Protein AF-A0A831NUN7-F1 (afdb_monomer)

Radius of gyration: 42.41 Å; Cα contacts (8 Å, |Δi|>4): 47; chains: 1; bounding box: 108×27×106 Å

Sequence (163 aa):
MTFEEVKTALRQMNVHPWQIFTMEDIKNDKVFGKLFDEQNVLSEKYKDLETKYKSLESENTEAVKNLNKTKAKDMLDGALKEGFTDKQKTFILKRFRPEDFDEINTQSINKYIENTKKEYAETAKLFGITDDADNPDKDKQKDKINQDKTPEEEALELMGVKE

Secondary structure (DSSP, 8-state):
--HHHHHHHHHHH--STT----HHHHHTSTTHHHHHHHHHHHHHHHHHHHHHHHHHHHHHHHHHHHHHHHHHHHHHHHHTSSS--HHHHHHHHHH--GGG-SS--HHHHHHHHHHHHHHHHHHHHHTT--S----TTSTTSSSSS-SS--HHHHHHHHTT---

Structure (mmCIF, N/CA/C/O backbone):
data_AF-A0A831NUN7-F1
#
_entry.id   AF-A0A831NUN7-F1
#
loop_
_atom_site.group_PDB
_atom_site.id
_atom_site.type_symbol
_atom_site.label_atom_id
_atom_site.label_alt_id
_atom_site.label_comp_id
_atom_site.label_asym_id
_atom_site.label_entity_id
_atom_site.label_seq_id
_atom_site.pdbx_PDB_ins_code
_atom_site.Cartn_x
_atom_site.Cartn_y
_atom_site.Cartn_z
_atom_site.occupancy
_atom_site.B_iso_or_equiv
_atom_site.auth_seq_id
_atom_site.auth_comp_id
_atom_site.auth_asym_id
_atom_site.auth_atom_id
_atom_site.pdbx_PDB_model_num
ATOM 1 N N . MET A 1 1 ? 24.233 3.583 -25.315 1.00 57.88 1 MET A N 1
ATOM 2 C CA . MET A 1 1 ? 25.085 4.320 -26.264 1.00 57.88 1 MET A CA 1
ATOM 3 C C . MET A 1 1 ? 25.264 5.736 -25.742 1.00 57.88 1 MET A C 1
ATOM 5 O O . MET A 1 1 ? 24.269 6.412 -25.496 1.00 57.88 1 MET A O 1
ATOM 9 N N . THR A 1 2 ? 26.494 6.151 -25.465 1.00 74.69 2 THR A N 1
ATOM 10 C CA . THR A 1 2 ? 26.792 7.498 -24.956 1.00 74.69 2 THR A CA 1
ATOM 11 C C . THR A 1 2 ? 27.051 8.472 -26.107 1.00 74.69 2 THR A C 1
ATOM 13 O O . THR A 1 2 ? 27.400 8.071 -27.216 1.00 74.69 2 THR A O 1
ATOM 16 N N . PHE A 1 3 ? 26.874 9.775 -25.866 1.00 67.38 3 PHE A N 1
ATOM 17 C CA . PHE A 1 3 ? 27.099 10.809 -26.886 1.00 67.38 3 PHE A CA 1
ATOM 18 C C . PHE A 1 3 ? 28.529 10.781 -27.455 1.00 67.38 3 PHE A C 1
ATOM 20 O O . P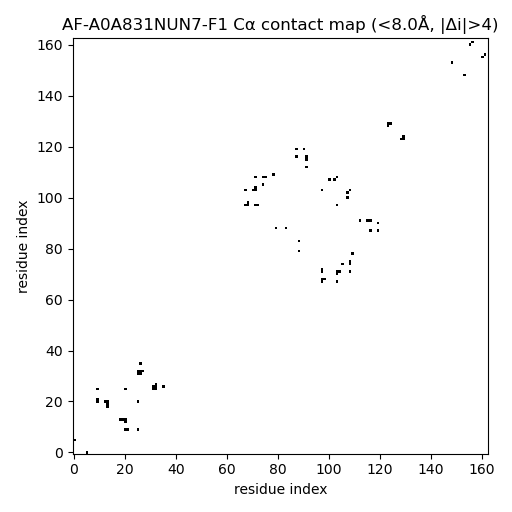HE A 1 3 ? 28.734 11.002 -28.648 1.00 67.38 3 PHE A O 1
ATOM 27 N N . GLU A 1 4 ? 29.514 10.454 -26.617 1.00 73.06 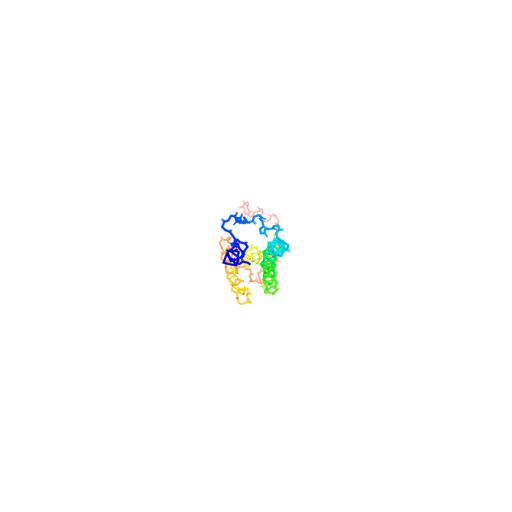4 GLU A N 1
ATOM 28 C CA . GLU A 1 4 ? 30.913 10.355 -27.035 1.00 73.06 4 GLU A CA 1
ATOM 29 C C . GLU A 1 4 ? 31.171 9.144 -27.949 1.00 73.06 4 GLU A C 1
ATOM 31 O O . GLU A 1 4 ? 31.970 9.249 -28.879 1.00 73.06 4 GLU A O 1
ATOM 36 N N . GLU A 1 5 ? 30.445 8.032 -27.788 1.00 71.25 5 GLU A N 1
ATOM 37 C CA . GLU A 1 5 ? 30.527 6.876 -28.699 1.00 71.25 5 GLU A CA 1
ATOM 38 C C . GLU A 1 5 ? 30.002 7.221 -30.101 1.00 71.25 5 GLU A C 1
ATOM 40 O O . GLU A 1 5 ? 30.666 6.942 -31.099 1.00 71.25 5 GLU A O 1
ATOM 45 N N . VAL A 1 6 ? 28.860 7.911 -30.187 1.00 68.44 6 VAL A N 1
ATOM 46 C CA . VAL A 1 6 ? 28.260 8.348 -31.464 1.00 68.44 6 VAL A CA 1
ATOM 47 C C . VAL A 1 6 ? 29.155 9.358 -32.182 1.00 68.44 6 VAL A C 1
ATOM 49 O O . VAL A 1 6 ? 29.407 9.253 -33.382 1.00 68.44 6 VAL A O 1
ATOM 52 N N . LYS A 1 7 ? 29.693 10.327 -31.440 1.00 72.56 7 LYS A N 1
ATOM 53 C CA . LYS A 1 7 ? 30.614 11.346 -31.958 1.00 72.56 7 LYS A CA 1
ATOM 54 C C . LYS A 1 7 ? 31.925 10.743 -32.461 1.00 72.56 7 LYS A C 1
ATOM 56 O O . LYS A 1 7 ? 32.497 11.237 -33.433 1.00 72.56 7 LYS A O 1
ATOM 61 N N . THR A 1 8 ? 32.397 9.681 -31.816 1.00 73.44 8 THR A N 1
ATOM 62 C CA . THR A 1 8 ? 33.612 8.968 -32.224 1.00 73.44 8 THR A CA 1
ATOM 63 C C . THR A 1 8 ? 33.362 8.146 -33.485 1.00 73.44 8 THR A C 1
ATOM 65 O O . THR A 1 8 ? 34.162 8.227 -34.414 1.00 73.44 8 THR A O 1
ATOM 68 N N . ALA A 1 9 ? 32.221 7.456 -33.579 1.00 68.62 9 ALA A N 1
ATOM 69 C CA . ALA A 1 9 ? 31.804 6.747 -34.789 1.00 68.62 9 ALA A CA 1
ATOM 70 C C . ALA A 1 9 ? 31.658 7.694 -35.997 1.00 68.62 9 ALA A C 1
ATOM 72 O O . ALA A 1 9 ? 32.216 7.423 -37.058 1.00 68.62 9 ALA A O 1
ATOM 73 N N . LEU A 1 10 ? 31.023 8.862 -35.818 1.00 66.88 10 LEU A N 1
ATOM 74 C CA . LEU A 1 10 ? 30.918 9.906 -36.853 1.00 66.88 10 LEU A CA 1
ATOM 75 C C . LEU A 1 10 ? 32.288 10.371 -37.363 1.00 66.88 10 LEU A C 1
ATOM 77 O O . LEU A 1 10 ? 32.483 10.554 -38.563 1.00 66.88 10 LEU A O 1
ATOM 81 N N . ARG A 1 11 ? 33.254 10.560 -36.456 1.00 69.69 11 ARG A N 1
ATOM 82 C CA . ARG A 1 11 ? 34.626 10.952 -36.815 1.00 69.69 11 ARG A CA 1
ATOM 83 C C . ARG A 1 11 ? 35.387 9.841 -37.531 1.00 69.69 11 ARG A C 1
ATOM 85 O O . ARG A 1 11 ? 36.176 10.142 -38.414 1.00 69.69 11 ARG A O 1
ATOM 92 N N . GLN A 1 12 ? 35.166 8.585 -37.150 1.00 69.88 12 GLN A N 1
ATOM 93 C CA . GLN A 1 12 ? 35.800 7.433 -37.793 1.00 69.88 12 GLN A CA 1
ATOM 94 C C . GLN A 1 12 ? 35.237 7.165 -39.191 1.00 69.88 12 GLN A C 1
ATOM 96 O O . GLN A 1 12 ? 35.981 6.724 -40.061 1.00 69.88 12 GLN A O 1
ATOM 101 N N . MET A 1 13 ? 33.953 7.451 -39.425 1.00 67.44 13 MET A N 1
ATOM 102 C CA . MET A 1 13 ? 33.339 7.325 -40.749 1.00 67.44 13 MET A CA 1
ATOM 103 C C . MET A 1 13 ? 33.721 8.494 -41.673 1.00 67.44 13 MET A C 1
ATOM 105 O O . MET A 1 13 ? 33.981 8.274 -42.853 1.00 67.44 13 MET A O 1
ATOM 109 N N . ASN A 1 14 ? 33.841 9.722 -41.154 1.00 63.75 14 ASN A N 1
ATOM 110 C CA . ASN A 1 14 ? 34.292 10.893 -41.921 1.00 63.75 14 ASN A CA 1
ATOM 111 C C . ASN A 1 14 ? 35.829 10.923 -42.079 1.00 63.75 14 ASN A C 1
ATOM 113 O O . ASN A 1 14 ? 36.512 11.765 -41.496 1.00 63.75 14 ASN A O 1
ATOM 117 N N . VAL A 1 15 ? 36.385 10.000 -42.874 1.00 66.06 15 VAL A N 1
ATOM 118 C CA . VAL A 1 15 ? 37.839 9.901 -43.141 1.00 66.06 15 VAL A CA 1
ATOM 119 C C . VAL A 1 15 ? 38.329 10.998 -44.095 1.00 66.06 15 VAL A C 1
ATOM 121 O O . VAL A 1 15 ? 39.480 11.428 -44.016 1.00 66.06 15 VAL A O 1
ATOM 124 N N . HIS A 1 16 ? 37.457 11.482 -44.983 1.00 62.81 16 HIS A N 1
ATOM 125 C CA . HIS A 1 16 ? 37.790 12.506 -45.969 1.00 62.81 16 HIS A CA 1
ATOM 126 C C . HIS A 1 16 ? 36.978 13.797 -45.769 1.00 62.81 16 HIS A C 1
ATOM 128 O O . HIS A 1 16 ? 35.794 13.714 -45.446 1.00 62.81 16 HIS A O 1
ATOM 134 N N . PRO A 1 17 ? 37.554 14.993 -46.030 1.00 60.34 17 PRO A N 1
ATOM 135 C CA . PRO A 1 17 ? 36.911 16.287 -45.748 1.00 60.34 17 PRO A CA 1
ATOM 136 C C . PRO A 1 17 ? 35.570 16.534 -46.454 1.00 60.34 17 PRO A C 1
ATOM 138 O O . PRO A 1 17 ? 34.821 17.417 -46.051 1.00 60.34 17 PRO A O 1
ATOM 141 N N . TRP A 1 18 ? 35.281 15.791 -47.526 1.00 64.81 18 TRP A N 1
ATOM 142 C CA . TRP A 1 18 ? 34.046 15.902 -48.308 1.00 64.81 18 TRP A CA 1
ATOM 143 C C . TRP A 1 18 ? 32.966 14.888 -47.904 1.00 64.81 18 TRP A C 1
ATOM 145 O O . TRP A 1 18 ? 31.853 14.957 -48.420 1.00 64.81 18 TRP A O 1
ATOM 155 N N . GLN A 1 19 ? 33.276 13.933 -47.022 1.00 64.44 19 GLN A N 1
ATOM 156 C CA . GLN A 1 19 ? 32.288 13.013 -46.464 1.00 64.44 19 GLN A CA 1
ATOM 157 C C . GLN A 1 19 ? 31.712 13.640 -45.196 1.00 64.44 19 GLN A C 1
ATOM 159 O O . GLN A 1 19 ? 32.442 13.929 -44.250 1.00 64.44 19 GLN A O 1
ATOM 164 N N . ILE A 1 20 ? 30.403 13.890 -45.206 1.00 68.75 20 ILE A N 1
ATOM 165 C CA . ILE A 1 20 ? 29.650 14.381 -44.052 1.00 68.75 20 ILE A CA 1
ATOM 166 C C . ILE A 1 20 ? 28.559 13.350 -43.778 1.00 68.75 20 ILE A C 1
ATOM 168 O O . ILE A 1 20 ? 27.453 13.457 -44.298 1.00 68.75 20 ILE A O 1
ATOM 172 N N . PHE A 1 21 ? 28.885 12.325 -42.995 1.00 68.06 21 PHE A N 1
ATOM 173 C CA . PHE A 1 21 ? 27.892 11.384 -42.487 1.00 68.06 21 PHE A CA 1
ATOM 174 C C . PHE A 1 21 ? 26.999 12.077 -41.455 1.00 68.06 21 PHE A C 1
ATOM 176 O O . PHE A 1 21 ? 27.475 12.750 -40.535 1.00 68.06 21 PHE A O 1
ATOM 183 N N . THR A 1 22 ? 25.694 11.920 -41.631 1.00 75.62 22 THR A N 1
ATOM 184 C CA . THR A 1 22 ? 24.647 12.452 -40.760 1.00 75.62 22 THR A CA 1
ATOM 185 C C . THR A 1 22 ? 24.171 11.388 -39.767 1.00 75.62 22 THR A C 1
ATOM 187 O O . THR A 1 22 ? 24.509 10.208 -39.872 1.00 75.62 22 THR A O 1
ATOM 190 N N . MET A 1 23 ? 23.355 11.775 -38.780 1.00 70.50 23 MET A N 1
ATOM 191 C CA . MET A 1 23 ? 22.766 10.787 -37.863 1.00 70.50 23 MET A CA 1
ATOM 192 C C . MET A 1 23 ? 21.812 9.809 -38.554 1.00 70.50 23 MET A C 1
ATOM 194 O O . MET A 1 23 ? 21.614 8.705 -38.050 1.00 70.50 23 MET A O 1
ATOM 198 N N . GLU A 1 24 ? 21.211 10.191 -39.680 1.00 73.69 24 GLU A N 1
ATOM 199 C CA . GLU A 1 24 ? 20.377 9.280 -40.468 1.00 73.69 24 GLU A CA 1
ATOM 200 C C . GLU A 1 24 ? 21.227 8.196 -41.133 1.00 73.69 24 GLU A C 1
ATOM 202 O O . GLU A 1 24 ? 20.841 7.030 -41.121 1.00 73.69 24 GLU A O 1
ATOM 207 N N . ASP A 1 25 ? 22.432 8.537 -41.592 1.00 72.75 25 ASP A N 1
ATOM 208 C CA . ASP A 1 25 ? 23.365 7.563 -42.166 1.00 72.75 25 ASP A CA 1
ATOM 209 C C . ASP A 1 25 ? 23.831 6.534 -41.128 1.00 72.75 25 ASP A C 1
ATOM 211 O O . ASP A 1 25 ? 23.938 5.350 -41.435 1.00 72.75 25 ASP A O 1
ATOM 215 N N . ILE A 1 26 ? 24.024 6.952 -39.872 1.00 72.62 26 ILE A N 1
ATOM 216 C CA . ILE A 1 26 ? 24.358 6.041 -38.764 1.00 72.62 26 ILE A CA 1
ATOM 217 C C . ILE A 1 26 ? 23.194 5.116 -38.414 1.00 72.62 26 ILE A C 1
ATOM 219 O O . ILE A 1 26 ? 23.407 3.945 -38.105 1.00 72.62 26 ILE A O 1
ATOM 223 N N . LYS A 1 27 ? 21.957 5.615 -38.464 1.00 72.38 27 LYS A N 1
ATOM 224 C CA . LYS A 1 27 ? 20.772 4.773 -38.254 1.00 72.38 27 LYS A CA 1
ATOM 225 C C . LYS A 1 27 ? 20.589 3.751 -39.377 1.00 72.38 27 LYS A C 1
ATOM 227 O O . LYS A 1 27 ? 20.096 2.662 -39.117 1.00 72.38 27 LYS A O 1
ATOM 232 N N . ASN A 1 28 ? 21.009 4.086 -40.596 1.00 76.88 28 ASN A N 1
ATOM 233 C CA . ASN A 1 28 ? 20.949 3.196 -41.755 1.00 76.88 28 ASN A CA 1
ATOM 234 C C . ASN A 1 28 ? 22.169 2.261 -41.874 1.00 76.88 28 ASN A C 1
ATOM 236 O O . ASN A 1 28 ? 22.184 1.370 -42.728 1.00 76.88 28 ASN A O 1
ATOM 240 N N . ASP A 1 29 ? 23.189 2.437 -41.031 1.00 77.56 29 ASP A N 1
ATOM 241 C CA . ASP A 1 29 ? 24.351 1.557 -40.986 1.00 77.56 29 ASP A CA 1
ATOM 242 C C . ASP A 1 29 ? 23.978 0.165 -40.446 1.00 77.56 29 ASP A C 1
ATOM 244 O O . ASP A 1 29 ? 23.204 0.014 -39.501 1.00 77.56 29 ASP A O 1
ATOM 248 N N . LYS A 1 30 ? 24.559 -0.892 -41.026 1.00 74.00 30 LYS A N 1
ATOM 249 C CA . LYS A 1 30 ? 24.214 -2.285 -40.681 1.00 74.00 30 LYS A CA 1
ATOM 250 C C . LYS A 1 30 ? 24.584 -2.683 -39.250 1.00 74.00 30 LYS A C 1
ATOM 252 O O . LYS A 1 30 ? 24.033 -3.667 -38.748 1.00 74.00 30 LYS A O 1
ATOM 257 N N . VAL A 1 31 ? 25.544 -1.996 -38.634 1.00 76.38 31 VAL A N 1
ATOM 258 C CA . VAL A 1 31 ? 26.031 -2.282 -37.282 1.00 76.38 31 VAL A CA 1
ATOM 259 C C . VAL A 1 31 ? 25.375 -1.331 -36.288 1.00 76.38 31 VAL A C 1
ATOM 261 O O . VAL A 1 31 ? 24.789 -1.792 -35.311 1.00 76.38 31 VAL A O 1
ATOM 264 N N . PHE A 1 32 ? 25.405 -0.024 -36.552 1.00 74.06 32 PHE A N 1
ATOM 265 C CA . PHE A 1 32 ? 24.822 0.963 -35.639 1.00 74.06 32 PHE A CA 1
ATOM 266 C C . PHE A 1 32 ? 23.293 1.008 -35.690 1.00 74.06 32 PHE A C 1
ATOM 268 O O . PHE A 1 32 ? 22.672 1.157 -34.639 1.00 74.06 32 PHE A O 1
ATOM 275 N N . GLY A 1 33 ? 22.671 0.796 -36.851 1.00 78.00 33 GLY A N 1
ATOM 276 C CA . GLY A 1 33 ? 21.214 0.737 -36.987 1.00 78.00 33 GLY A CA 1
ATOM 277 C C . GLY A 1 33 ? 20.579 -0.330 -36.096 1.00 78.00 33 GLY A C 1
ATOM 278 O O . GLY A 1 33 ? 19.624 -0.045 -35.379 1.00 78.00 33 GLY A O 1
ATOM 279 N N . LYS A 1 34 ? 21.198 -1.517 -36.010 1.00 81.62 34 LYS A N 1
ATOM 280 C CA . LYS A 1 34 ? 20.749 -2.588 -35.101 1.00 81.62 34 LYS A CA 1
ATOM 281 C C . LYS A 1 34 ? 20.758 -2.159 -33.637 1.00 81.62 34 LYS A C 1
ATOM 283 O O . LYS A 1 34 ? 19.832 -2.486 -32.906 1.00 81.62 34 LYS A O 1
ATOM 288 N N . LEU A 1 35 ? 21.773 -1.403 -33.216 1.00 80.69 35 LEU A N 1
ATOM 289 C CA . LEU A 1 35 ? 21.854 -0.885 -31.849 1.00 80.69 35 LEU A CA 1
ATOM 290 C C . LEU A 1 35 ? 20.759 0.152 -31.567 1.00 80.69 35 LEU A C 1
ATOM 292 O O . LEU A 1 35 ? 20.245 0.202 -30.452 1.00 80.69 35 LEU A O 1
ATOM 296 N N . PHE A 1 36 ? 20.380 0.964 -32.558 1.00 80.50 36 PHE A N 1
ATOM 297 C CA . PHE A 1 36 ? 19.250 1.889 -32.432 1.00 80.50 36 PHE A CA 1
ATOM 298 C C . PHE A 1 36 ? 17.911 1.154 -32.344 1.00 80.50 36 PHE A C 1
ATOM 300 O O . PHE A 1 36 ? 17.087 1.509 -31.500 1.00 80.50 36 PHE A O 1
ATOM 307 N N . ASP A 1 37 ? 17.712 0.116 -33.153 1.00 84.69 37 ASP A N 1
ATOM 308 C CA . ASP A 1 37 ? 16.511 -0.719 -33.098 1.00 84.69 37 ASP A CA 1
ATOM 309 C C . ASP A 1 37 ? 16.405 -1.453 -31.755 1.00 84.69 37 ASP A C 1
ATOM 311 O O . ASP A 1 37 ? 15.364 -1.406 -31.098 1.00 84.69 37 ASP A O 1
ATOM 315 N N . GLU A 1 38 ? 17.500 -2.053 -31.283 1.00 86.19 38 GLU A N 1
ATOM 316 C CA . GLU A 1 38 ? 17.576 -2.683 -29.962 1.00 86.19 38 GLU A CA 1
ATOM 317 C C . GLU A 1 38 ? 17.308 -1.678 -28.838 1.00 86.19 38 GLU A C 1
ATOM 319 O O . GLU A 1 38 ? 16.569 -1.985 -27.903 1.00 86.19 38 GLU A O 1
ATOM 324 N N . GLN A 1 39 ? 17.846 -0.459 -28.933 1.00 85.62 39 GLN A N 1
ATOM 325 C CA . GLN A 1 39 ? 17.607 0.595 -27.950 1.00 85.62 39 GLN A CA 1
ATOM 326 C C . GLN A 1 39 ? 16.146 1.067 -27.950 1.00 85.62 39 GLN A C 1
ATOM 328 O O . GLN A 1 39 ? 15.598 1.322 -26.876 1.00 85.62 39 GLN A O 1
ATOM 333 N N . ASN A 1 40 ? 15.500 1.156 -29.113 1.00 87.06 40 ASN A N 1
ATOM 334 C CA . ASN A 1 40 ? 14.081 1.500 -29.213 1.00 87.06 40 ASN A CA 1
ATOM 335 C C . ASN A 1 40 ? 13.208 0.410 -28.585 1.00 87.06 40 ASN A C 1
ATOM 337 O O . ASN A 1 40 ? 12.403 0.712 -27.705 1.00 87.06 40 ASN A O 1
ATOM 341 N N . VAL A 1 41 ? 13.438 -0.857 -28.941 1.00 91.38 41 VAL A N 1
ATOM 342 C CA . VAL A 1 41 ? 12.726 -2.004 -28.355 1.00 91.38 41 VAL A CA 1
ATOM 343 C C . VAL A 1 41 ? 12.952 -2.079 -26.844 1.00 91.38 41 VAL A C 1
ATOM 345 O O . VAL A 1 41 ? 12.028 -2.366 -26.084 1.00 91.38 41 VAL A O 1
ATOM 348 N N . LEU A 1 42 ? 14.174 -1.818 -26.378 1.00 89.56 42 LEU A N 1
ATOM 349 C CA . LEU A 1 42 ? 14.491 -1.816 -24.953 1.00 89.56 42 LEU A CA 1
ATOM 350 C C . LEU A 1 42 ? 13.809 -0.653 -24.219 1.00 89.56 42 LEU A C 1
ATOM 352 O O . LEU A 1 42 ? 13.320 -0.846 -23.110 1.00 89.56 42 LEU A O 1
ATOM 356 N N . SER A 1 43 ? 13.737 0.526 -24.838 1.00 91.88 43 SER A N 1
ATOM 357 C CA . SER A 1 43 ? 13.035 1.699 -24.304 1.00 91.88 43 SER A CA 1
ATOM 358 C C . SER A 1 43 ? 11.529 1.458 -24.186 1.00 91.88 43 SER A C 1
ATOM 360 O O . SER A 1 43 ? 10.929 1.788 -23.164 1.00 91.88 43 SER A O 1
ATOM 362 N N . GLU A 1 44 ? 10.915 0.824 -25.186 1.00 93.25 44 GLU A N 1
ATOM 363 C CA . GLU A 1 44 ? 9.506 0.417 -25.137 1.00 93.25 44 GLU A CA 1
ATOM 364 C C . GLU A 1 44 ? 9.261 -0.604 -24.026 1.00 93.25 44 GLU A C 1
ATOM 366 O O . GLU A 1 44 ? 8.411 -0.384 -23.164 1.00 93.25 44 GLU A O 1
ATOM 371 N N . LYS A 1 45 ? 10.078 -1.663 -23.957 1.00 93.25 45 LYS A N 1
ATOM 372 C CA . LYS A 1 45 ? 9.999 -2.653 -22.872 1.00 93.25 45 LYS A CA 1
ATOM 373 C C . LYS A 1 45 ? 10.189 -2.025 -21.496 1.00 93.25 45 LYS A C 1
ATOM 375 O O . LYS A 1 45 ? 9.523 -2.438 -20.553 1.00 93.25 45 LYS A O 1
ATOM 380 N N . TYR A 1 46 ? 11.083 -1.048 -21.368 1.00 93.06 46 TYR A N 1
ATOM 381 C CA . TYR A 1 46 ? 11.302 -0.334 -20.115 1.00 93.06 46 TYR A CA 1
ATOM 382 C C . TYR A 1 46 ? 10.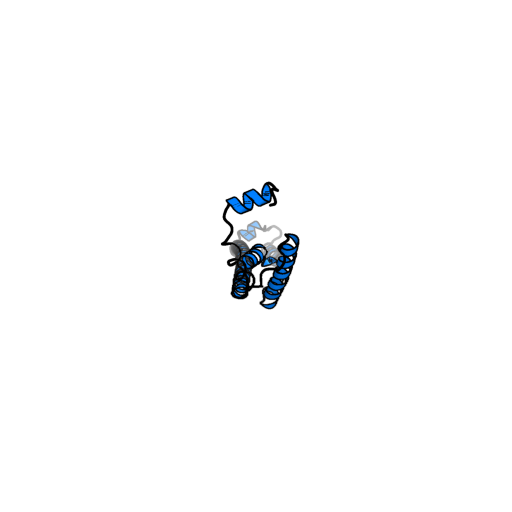058 0.457 -19.699 1.00 93.06 46 TYR A C 1
ATOM 384 O O . TYR A 1 46 ? 9.636 0.348 -18.552 1.00 93.06 46 TYR A O 1
ATOM 392 N N . LYS A 1 47 ? 9.426 1.190 -20.623 1.00 93.31 47 LYS A N 1
ATOM 393 C CA . LYS A 1 47 ? 8.174 1.918 -20.349 1.00 93.31 47 LYS A CA 1
ATOM 394 C C . LYS A 1 47 ? 7.037 0.975 -19.952 1.00 93.31 47 LYS A C 1
ATOM 396 O O . LYS A 1 47 ? 6.314 1.248 -18.993 1.00 93.31 47 LYS A O 1
ATOM 401 N N . ASP A 1 48 ? 6.905 -0.154 -20.639 1.00 94.31 48 ASP A N 1
ATOM 402 C CA . ASP A 1 48 ? 5.922 -1.186 -20.297 1.00 94.31 48 ASP A CA 1
ATOM 403 C C . ASP A 1 48 ? 6.188 -1.797 -18.917 1.00 94.31 48 ASP A C 1
ATOM 405 O O . ASP A 1 48 ? 5.262 -2.094 -18.162 1.00 94.31 48 ASP A O 1
ATOM 409 N N . LEU A 1 49 ? 7.457 -1.991 -18.558 1.00 93.19 49 LEU A N 1
ATOM 410 C CA . LEU A 1 49 ? 7.825 -2.529 -17.254 1.00 93.19 49 LEU A CA 1
ATOM 411 C C . LEU A 1 49 ? 7.617 -1.499 -16.138 1.00 93.19 49 LEU A C 1
ATOM 413 O O . LEU A 1 49 ? 7.126 -1.853 -15.071 1.00 93.19 49 LEU A O 1
ATOM 417 N N . GLU A 1 50 ? 7.928 -0.228 -16.387 1.00 94.06 50 GLU A N 1
ATOM 418 C CA . GLU A 1 50 ? 7.724 0.867 -15.438 1.00 94.06 50 GLU A CA 1
ATOM 419 C C . GLU A 1 50 ? 6.233 1.090 -15.149 1.00 94.06 50 GLU A C 1
ATOM 421 O O . GLU A 1 50 ? 5.842 1.282 -13.998 1.00 94.06 50 GLU A O 1
ATOM 426 N N . THR A 1 51 ? 5.380 1.024 -16.174 1.00 94.62 51 THR A N 1
ATOM 427 C CA . THR A 1 51 ? 3.923 1.136 -16.000 1.00 94.62 51 THR A CA 1
ATOM 428 C C . THR A 1 51 ? 3.357 -0.032 -15.199 1.00 94.62 51 THR A C 1
ATOM 430 O O . THR A 1 51 ? 2.614 0.200 -14.246 1.00 94.62 51 THR A O 1
ATOM 433 N N . LYS A 1 52 ? 3.768 -1.270 -15.507 1.00 93.88 52 LYS A N 1
ATOM 434 C CA . LYS A 1 52 ? 3.398 -2.460 -14.722 1.00 93.88 52 LYS A CA 1
ATOM 435 C C . LYS A 1 52 ? 3.904 -2.397 -13.287 1.00 93.88 52 LYS A C 1
ATOM 437 O O . LYS A 1 52 ? 3.203 -2.816 -12.376 1.00 93.88 52 LYS A O 1
ATOM 442 N N . TYR A 1 53 ? 5.110 -1.883 -13.070 1.00 92.50 53 TYR A N 1
ATOM 443 C CA . TYR A 1 53 ? 5.651 -1.723 -11.726 1.00 92.50 53 TYR A CA 1
ATOM 444 C C . TYR A 1 53 ? 4.806 -0.742 -10.909 1.00 92.50 53 TYR A C 1
ATOM 446 O O . TYR A 1 53 ? 4.395 -1.075 -9.803 1.00 92.50 53 TYR A O 1
ATOM 454 N N . LYS A 1 54 ? 4.469 0.425 -11.474 1.00 93.88 54 LYS A N 1
ATOM 455 C CA . LYS A 1 54 ? 3.617 1.422 -10.804 1.00 93.88 54 LYS A CA 1
ATOM 456 C C . LYS A 1 54 ? 2.213 0.893 -10.518 1.00 93.88 54 LYS A C 1
ATOM 458 O O . LYS A 1 54 ? 1.682 1.154 -9.440 1.00 93.88 54 LYS A O 1
ATOM 463 N N . SER A 1 55 ? 1.613 0.137 -11.444 1.00 92.81 55 SER A N 1
ATOM 464 C CA . SER A 1 55 ? 0.310 -0.486 -11.190 1.00 92.81 55 SER A CA 1
ATOM 465 C C . SER A 1 55 ? 0.405 -1.515 -10.064 1.00 92.81 55 SER A C 1
ATOM 467 O O . SER A 1 55 ? -0.383 -1.455 -9.126 1.00 92.81 55 SER A O 1
ATOM 469 N N . LEU A 1 56 ? 1.419 -2.385 -10.086 1.00 93.12 56 LEU A N 1
ATOM 470 C CA . LEU A 1 56 ? 1.627 -3.401 -9.053 1.00 93.12 56 LEU A CA 1
ATOM 471 C C . LEU A 1 56 ? 1.928 -2.782 -7.680 1.00 93.12 56 LEU A C 1
ATOM 473 O O . LEU A 1 56 ? 1.465 -3.277 -6.658 1.00 93.12 56 LEU A O 1
ATOM 477 N N . GLU A 1 57 ? 2.688 -1.688 -7.643 1.00 91.75 57 GLU A N 1
ATOM 478 C CA . GLU A 1 57 ? 2.953 -0.927 -6.424 1.00 91.75 57 GLU A CA 1
ATOM 479 C C . GLU A 1 57 ? 1.652 -0.347 -5.859 1.00 91.75 57 GLU A C 1
ATOM 481 O O . GLU A 1 57 ? 1.374 -0.514 -4.671 1.00 91.75 57 GLU A O 1
ATOM 486 N N . SER A 1 58 ? 0.802 0.241 -6.709 1.00 90.38 58 SER A N 1
ATOM 487 C CA . SER A 1 58 ? -0.508 0.743 -6.285 1.00 90.38 58 SER A CA 1
ATOM 488 C C . SER A 1 58 ? -1.411 -0.376 -5.750 1.00 90.38 58 SER A C 1
ATOM 490 O O . SER A 1 58 ? -1.895 -0.269 -4.622 1.00 90.38 58 SER A O 1
ATOM 492 N N . GLU A 1 59 ? -1.525 -1.499 -6.466 1.00 91.44 59 GLU A N 1
ATOM 493 C CA . GLU A 1 59 ? -2.291 -2.675 -6.040 1.00 91.44 59 GLU A CA 1
ATOM 494 C C . GLU A 1 59 ? -1.776 -3.239 -4.712 1.00 91.44 59 GLU A C 1
ATOM 496 O O . GLU A 1 59 ? -2.563 -3.567 -3.825 1.00 91.44 59 GLU A O 1
ATOM 501 N N . ASN A 1 60 ? -0.456 -3.306 -4.526 1.00 90.19 60 ASN A N 1
ATOM 502 C CA . ASN A 1 60 ? 0.137 -3.782 -3.282 1.00 90.19 60 ASN A CA 1
ATOM 503 C C . ASN A 1 60 ? -0.164 -2.827 -2.115 1.00 90.19 60 ASN A C 1
ATOM 505 O O . ASN A 1 60 ? -0.539 -3.273 -1.032 1.00 90.19 60 ASN A O 1
ATOM 509 N N . THR A 1 61 ? -0.071 -1.509 -2.321 1.00 86.75 61 THR A N 1
ATOM 510 C CA . THR 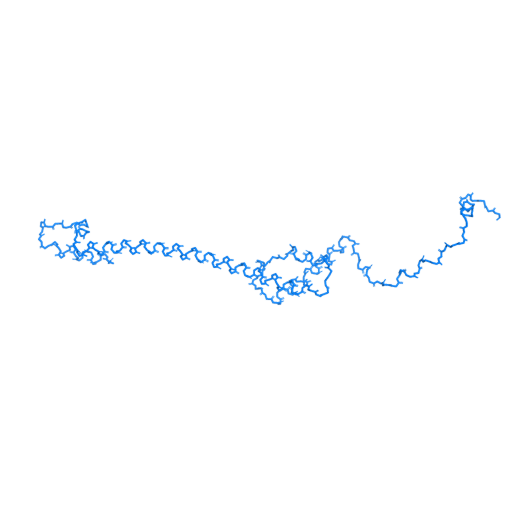A 1 61 ? -0.424 -0.542 -1.266 1.00 86.75 61 THR A CA 1
ATOM 511 C C . THR A 1 61 ? -1.900 -0.623 -0.878 1.00 86.75 61 THR A C 1
ATOM 513 O O . THR A 1 61 ? -2.229 -0.534 0.307 1.00 86.75 61 THR A O 1
ATOM 516 N N . GLU A 1 62 ? -2.797 -0.841 -1.839 1.00 86.56 62 GLU A N 1
ATOM 517 C CA . GLU A 1 62 ? -4.221 -1.053 -1.578 1.00 86.56 62 GLU A CA 1
ATOM 518 C C . GLU A 1 62 ? -4.477 -2.380 -0.862 1.00 86.56 62 GLU A C 1
ATOM 520 O O . GLU A 1 62 ? -5.222 -2.418 0.120 1.00 86.56 62 GLU A O 1
ATOM 525 N N . ALA A 1 63 ? -3.813 -3.457 -1.283 1.00 85.69 63 ALA A N 1
ATOM 526 C CA . ALA A 1 63 ? -3.902 -4.762 -0.640 1.00 85.69 63 ALA A CA 1
ATOM 527 C C . ALA A 1 63 ? -3.428 -4.705 0.819 1.00 85.69 63 ALA A C 1
ATOM 529 O O . ALA A 1 63 ? -4.120 -5.207 1.704 1.00 85.69 63 ALA A O 1
ATOM 530 N N . VAL A 1 64 ? -2.308 -4.031 1.100 1.00 85.50 64 VAL A N 1
ATOM 531 C CA . VAL A 1 64 ? -1.804 -3.820 2.466 1.00 85.50 64 VAL A CA 1
ATOM 532 C C . VAL A 1 64 ? -2.798 -3.007 3.299 1.00 85.50 64 VAL A C 1
ATOM 534 O O . VAL A 1 64 ? -3.093 -3.389 4.432 1.00 85.50 64 VAL A O 1
ATOM 537 N N . LYS A 1 65 ? -3.382 -1.933 2.747 1.00 82.94 65 LYS A N 1
ATOM 538 C CA . LYS A 1 65 ? -4.431 -1.155 3.433 1.00 82.94 65 LYS A CA 1
ATOM 539 C C . LYS A 1 65 ? -5.651 -2.015 3.761 1.00 82.94 65 LYS A C 1
ATOM 541 O O . LYS A 1 65 ? -6.141 -1.970 4.887 1.00 82.94 65 LYS A O 1
ATOM 546 N N . ASN A 1 66 ? -6.126 -2.822 2.816 1.00 84.69 66 ASN A N 1
ATOM 547 C CA . ASN A 1 66 ? -7.278 -3.704 3.016 1.00 84.69 66 ASN A CA 1
ATOM 548 C C . ASN A 1 66 ? -6.990 -4.811 4.037 1.00 84.69 66 ASN A C 1
ATOM 550 O O . ASN A 1 66 ? -7.830 -5.109 4.889 1.00 84.69 66 ASN A O 1
ATOM 554 N N . LEU A 1 67 ? -5.788 -5.381 4.003 1.00 85.19 67 LEU A N 1
ATOM 555 C CA . LEU A 1 67 ? -5.335 -6.384 4.959 1.00 85.19 67 LEU A CA 1
ATOM 556 C C . LEU A 1 67 ? -5.257 -5.791 6.371 1.00 85.19 67 LEU A C 1
ATOM 558 O O . LEU A 1 67 ? -5.760 -6.398 7.314 1.00 85.19 67 LEU A O 1
ATOM 562 N N . ASN A 1 68 ? -4.716 -4.581 6.513 1.00 82.75 68 ASN A N 1
ATOM 563 C CA . ASN A 1 68 ? -4.674 -3.867 7.788 1.00 82.75 68 ASN A CA 1
ATOM 564 C C . ASN A 1 68 ? -6.082 -3.554 8.312 1.00 82.75 68 ASN A C 1
ATOM 566 O O . ASN A 1 68 ? -6.363 -3.838 9.473 1.00 82.75 68 ASN A O 1
ATOM 570 N N . LYS A 1 69 ? -6.996 -3.066 7.460 1.00 83.19 69 LYS A N 1
ATOM 571 C CA . LYS A 1 69 ? -8.409 -2.844 7.823 1.00 83.19 69 LYS A CA 1
ATOM 572 C C . LYS A 1 69 ? -9.085 -4.125 8.314 1.00 83.19 69 LYS A C 1
ATOM 574 O O . LYS A 1 69 ? -9.791 -4.094 9.318 1.00 83.19 69 LYS A O 1
ATOM 579 N N . THR A 1 70 ? -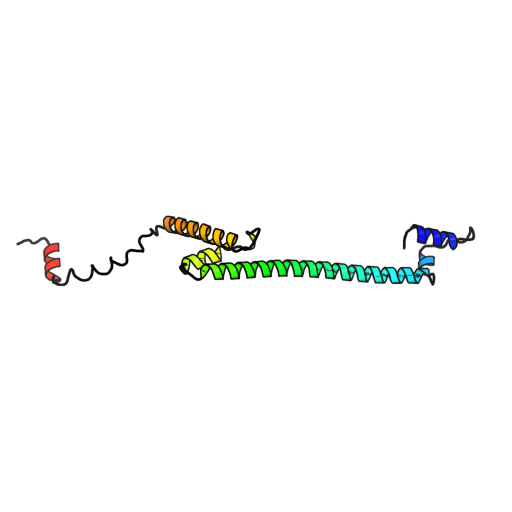8.848 -5.241 7.627 1.00 84.38 70 THR A N 1
ATOM 580 C CA . THR A 1 70 ? -9.438 -6.541 7.977 1.00 84.38 70 THR A CA 1
ATOM 581 C C . THR A 1 70 ? -8.880 -7.054 9.301 1.00 84.38 70 THR A C 1
ATOM 583 O O . THR A 1 70 ? -9.654 -7.341 10.206 1.00 84.38 70 THR A O 1
ATOM 586 N N . LYS A 1 71 ? -7.552 -7.045 9.481 1.00 85.00 71 LYS A N 1
ATOM 587 C CA . LYS A 1 71 ? -6.911 -7.415 10.754 1.00 85.00 71 LYS A CA 1
ATOM 588 C C . LYS A 1 71 ? -7.408 -6.568 11.922 1.00 85.00 71 LYS A C 1
ATOM 590 O O . LYS A 1 71 ? -7.685 -7.105 12.988 1.00 85.00 71 LYS A O 1
ATOM 595 N N . ALA A 1 72 ? -7.527 -5.257 11.720 1.00 81.31 72 ALA A N 1
ATOM 596 C CA . ALA A 1 72 ? -8.018 -4.336 12.736 1.00 81.31 72 ALA A CA 1
ATOM 597 C C . ALA A 1 72 ? -9.453 -4.670 13.149 1.00 81.31 72 ALA A C 1
ATOM 599 O O . ALA A 1 72 ? -9.768 -4.692 14.337 1.00 81.31 72 ALA A O 1
ATOM 600 N N . LYS A 1 73 ? -10.306 -4.970 12.164 1.00 84.12 73 LYS A N 1
ATOM 601 C CA . LYS A 1 73 ? -11.688 -5.379 12.395 1.00 84.12 73 LYS A CA 1
ATOM 602 C C . LYS A 1 73 ? -11.765 -6.720 13.124 1.00 84.12 73 LYS A C 1
ATOM 604 O O . LYS A 1 73 ? -12.483 -6.806 14.109 1.00 84.12 73 LYS A O 1
ATOM 609 N N . ASP A 1 74 ? -10.984 -7.716 12.715 1.00 85.12 74 ASP A N 1
ATOM 610 C CA . ASP A 1 74 ? -10.957 -9.032 13.363 1.00 85.12 74 ASP A CA 1
ATOM 611 C C . ASP A 1 74 ? -10.477 -8.943 14.819 1.00 85.12 74 ASP A C 1
ATOM 613 O O . ASP A 1 74 ? -11.029 -9.591 15.709 1.00 85.12 74 ASP A O 1
ATOM 617 N N . MET A 1 75 ? -9.463 -8.112 15.084 1.00 82.56 75 MET A N 1
ATOM 618 C CA . MET A 1 75 ? -8.975 -7.856 16.439 1.00 82.56 75 MET A CA 1
ATOM 619 C C . MET A 1 75 ? -10.016 -7.124 17.294 1.00 82.56 75 MET A C 1
ATOM 621 O O . MET A 1 75 ? -10.208 -7.488 18.454 1.00 82.56 75 MET A O 1
ATOM 625 N N . LEU A 1 76 ? -10.710 -6.127 16.732 1.00 83.88 76 LEU A N 1
ATOM 626 C CA . LEU A 1 76 ? -11.793 -5.414 17.411 1.00 83.88 76 LEU A CA 1
ATOM 627 C C . LEU A 1 76 ? -12.970 -6.351 17.716 1.00 83.88 76 LEU A C 1
ATOM 629 O O . LEU A 1 76 ? -13.424 -6.414 18.857 1.00 83.88 76 LEU A O 1
ATOM 633 N N . ASP A 1 77 ? -13.427 -7.120 16.728 1.00 82.81 77 ASP A N 1
ATOM 634 C CA . ASP A 1 77 ? -14.505 -8.100 16.885 1.00 82.81 77 ASP A CA 1
ATOM 635 C C . ASP A 1 77 ? -14.121 -9.185 17.898 1.00 82.81 77 ASP A C 1
ATOM 637 O O . ASP A 1 77 ? -14.972 -9.641 18.657 1.00 82.81 77 ASP A O 1
ATOM 641 N N . GLY A 1 78 ? -12.843 -9.575 17.959 1.00 82.06 78 GLY A N 1
ATOM 642 C CA . GLY A 1 78 ? -12.292 -10.457 18.987 1.00 82.06 78 GLY A CA 1
ATOM 643 C C . GLY A 1 78 ? -12.357 -9.862 20.395 1.00 82.06 78 GLY A C 1
ATOM 644 O O . GLY A 1 78 ? -12.790 -10.544 21.324 1.00 82.06 78 GLY A O 1
ATOM 645 N N . ALA A 1 79 ? -11.978 -8.594 20.551 1.00 80.44 79 ALA A N 1
ATOM 646 C CA . ALA A 1 79 ? -11.985 -7.894 21.835 1.00 80.44 79 ALA A CA 1
ATOM 647 C C . ALA A 1 79 ? -13.404 -7.573 22.348 1.00 80.44 79 ALA A C 1
ATOM 649 O O . ALA A 1 79 ? -13.618 -7.471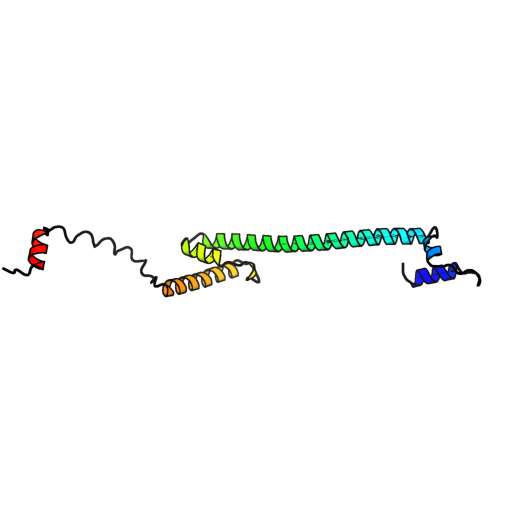 23.553 1.00 80.44 79 ALA A O 1
ATOM 650 N N . LEU A 1 80 ? -14.392 -7.454 21.455 1.00 79.06 80 LEU A N 1
ATOM 651 C CA . LEU A 1 80 ? -15.783 -7.131 21.794 1.00 79.06 80 LEU A CA 1
ATOM 652 C C . LEU A 1 80 ? -16.654 -8.352 22.161 1.00 79.06 80 LEU A C 1
ATOM 654 O O . LEU A 1 80 ? -17.857 -8.188 22.385 1.00 79.06 80 LEU A O 1
ATOM 658 N N . LYS A 1 81 ? -16.11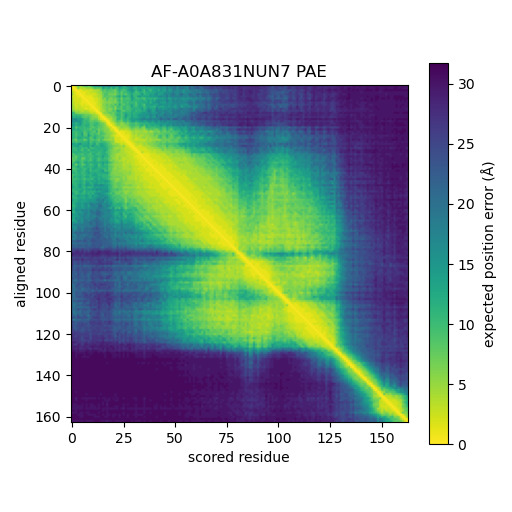0 -9.579 22.214 1.00 70.44 81 LYS A N 1
ATOM 659 C CA . LYS A 1 81 ? -16.924 -10.803 22.394 1.00 70.44 81 LYS A CA 1
ATOM 660 C C . LYS A 1 81 ? -17.572 -10.934 23.773 1.00 70.44 81 LYS A C 1
ATOM 662 O O . LYS A 1 81 ? -18.732 -11.338 23.832 1.00 70.44 81 LYS A O 1
ATOM 667 N N . GLU A 1 82 ? -16.895 -10.550 24.853 1.00 67.25 82 GLU A N 1
ATOM 668 C CA . GLU A 1 82 ? -17.390 -10.729 26.226 1.00 67.25 82 GLU A CA 1
ATOM 669 C C . GLU A 1 82 ? -17.497 -9.384 26.965 1.00 67.25 82 GLU A C 1
ATOM 671 O O . GLU A 1 82 ? -16.596 -8.553 26.905 1.00 67.25 82 GLU A O 1
ATOM 676 N N . GLY A 1 83 ? -18.625 -9.146 27.648 1.00 68.94 83 GLY A N 1
ATOM 677 C CA . GLY A 1 83 ? -18.803 -7.990 28.545 1.00 68.94 83 GLY A CA 1
ATOM 678 C C . GLY A 1 83 ? -19.340 -6.688 27.929 1.00 68.94 83 GLY A C 1
ATOM 679 O O . GLY A 1 83 ? -19.410 -5.682 28.636 1.00 68.94 83 GLY A O 1
ATOM 680 N N . PHE A 1 84 ? -19.748 -6.680 26.653 1.00 75.38 84 PHE A N 1
ATOM 681 C CA . PHE A 1 84 ? -20.353 -5.508 25.996 1.00 75.38 84 PHE A CA 1
ATOM 682 C C . PHE A 1 84 ? -21.809 -5.757 25.593 1.00 75.38 84 PHE A C 1
ATOM 684 O O . PHE A 1 84 ? -22.142 -6.813 25.057 1.00 75.38 84 PHE A O 1
ATOM 691 N N . THR A 1 85 ? -22.666 -4.753 25.787 1.00 79.25 85 THR A N 1
ATOM 692 C CA . THR A 1 85 ? -24.053 -4.762 25.287 1.00 79.25 85 THR A CA 1
ATOM 693 C C . THR A 1 85 ? -24.103 -4.477 23.782 1.00 79.25 85 THR A C 1
ATOM 695 O O . THR A 1 85 ? -23.231 -3.793 23.243 1.00 79.25 85 THR A O 1
ATOM 698 N N . ASP A 1 86 ? -25.149 -4.927 23.084 1.00 79.81 86 ASP A N 1
ATOM 699 C CA . ASP A 1 86 ? -25.286 -4.731 21.627 1.00 79.81 86 ASP A CA 1
ATOM 700 C C . ASP A 1 86 ? -25.266 -3.252 21.210 1.00 79.81 86 ASP A C 1
ATOM 702 O O . ASP A 1 86 ? -24.718 -2.888 20.164 1.00 79.81 86 ASP A O 1
ATOM 706 N N . LYS A 1 87 ? -25.800 -2.368 22.064 1.00 78.19 87 LYS A N 1
ATOM 707 C CA . LYS A 1 87 ? -25.769 -0.913 21.853 1.00 78.19 87 LYS A CA 1
ATOM 708 C C . LYS A 1 87 ? -24.344 -0.358 21.927 1.00 78.19 87 LYS A C 1
ATOM 710 O O . LYS A 1 87 ? -23.962 0.428 21.062 1.00 78.19 87 LYS A O 1
ATOM 715 N N . GLN A 1 88 ? -23.543 -0.809 22.895 1.00 78.00 88 GLN A N 1
ATOM 716 C CA . GLN A 1 88 ? -22.130 -0.431 23.016 1.00 78.00 88 GLN A CA 1
ATOM 717 C C . GLN A 1 88 ? -21.308 -0.962 21.837 1.00 78.00 88 GLN A C 1
ATOM 719 O O . GLN A 1 88 ? -20.547 -0.204 21.241 1.00 78.00 88 GLN A O 1
ATOM 724 N N . LYS A 1 89 ? -21.514 -2.222 21.432 1.00 80.69 89 LYS A N 1
ATOM 725 C CA . LYS A 1 89 ? -20.847 -2.809 20.256 1.00 80.69 89 LYS A CA 1
ATOM 726 C C . LYS A 1 89 ? -21.140 -2.009 18.991 1.00 80.69 89 LYS A C 1
ATOM 728 O O . LYS A 1 89 ? -20.224 -1.645 18.261 1.00 80.69 89 LYS A O 1
ATOM 733 N N . THR A 1 90 ? -22.408 -1.666 18.767 1.00 80.50 90 THR A N 1
ATOM 734 C CA . THR A 1 90 ? -22.827 -0.869 17.605 1.00 80.50 90 THR A CA 1
ATOM 735 C C . THR A 1 90 ? -22.216 0.533 17.623 1.00 80.50 90 THR A C 1
ATOM 737 O O . THR A 1 90 ? -21.831 1.048 16.574 1.00 80.50 90 THR A O 1
ATOM 740 N N . PHE A 1 91 ? -22.112 1.158 18.799 1.00 80.62 91 PHE A N 1
ATOM 741 C CA . PHE A 1 91 ? -21.500 2.478 18.951 1.00 80.62 91 PHE A CA 1
ATOM 742 C C . PHE A 1 91 ? -20.001 2.457 18.619 1.00 80.62 91 PHE A C 1
ATOM 744 O O . PHE A 1 91 ? -19.536 3.285 17.835 1.00 80.62 91 PHE A O 1
ATOM 751 N N . ILE A 1 92 ? -19.275 1.469 19.148 1.00 82.31 92 ILE A N 1
ATOM 752 C CA . ILE A 1 92 ? -17.834 1.287 18.928 1.00 82.31 92 ILE A CA 1
ATOM 753 C C . ILE A 1 92 ? -17.554 0.967 17.454 1.00 82.31 92 ILE A C 1
ATOM 755 O O . ILE A 1 92 ? -16.731 1.626 16.825 1.00 82.31 92 ILE A O 1
ATOM 759 N N . LEU A 1 93 ? -18.292 0.025 16.860 1.00 81.38 93 LEU A N 1
ATOM 760 C CA . LEU A 1 93 ? -18.110 -0.369 15.458 1.00 81.38 93 LEU A CA 1
ATOM 761 C C . LEU A 1 93 ? -18.395 0.772 14.474 1.00 81.38 93 LEU A C 1
ATOM 763 O O . LEU A 1 93 ? -17.692 0.906 13.477 1.00 81.38 93 LEU A O 1
ATOM 767 N N . LYS A 1 94 ? -19.399 1.618 14.742 1.00 82.38 94 LYS A N 1
ATOM 768 C CA . LYS A 1 94 ? -19.724 2.761 13.869 1.00 82.38 94 LYS A CA 1
ATOM 769 C C . LYS A 1 94 ? -18.655 3.850 13.874 1.00 82.38 94 LYS A C 1
ATOM 771 O O . LYS A 1 94 ? -18.522 4.561 12.880 1.00 82.38 94 LYS A O 1
ATOM 776 N N . ARG A 1 95 ? -17.942 4.022 14.989 1.00 79.56 95 ARG A N 1
ATOM 777 C CA . ARG A 1 95 ? -16.885 5.033 15.125 1.00 79.56 95 ARG A CA 1
ATOM 778 C C . ARG A 1 95 ? -15.497 4.501 14.797 1.00 79.56 95 ARG A C 1
ATOM 780 O O . ARG A 1 95 ? -14.569 5.299 14.711 1.00 79.56 95 ARG A O 1
ATOM 787 N N . PHE A 1 96 ? -15.344 3.194 14.611 1.00 83.44 96 PHE A N 1
ATOM 788 C CA . PHE A 1 96 ? -14.039 2.603 14.376 1.00 83.44 96 PHE A CA 1
ATOM 789 C C . PHE A 1 96 ? -13.512 2.949 12.984 1.00 83.44 96 PHE A C 1
ATOM 791 O O . PHE A 1 96 ? -14.099 2.586 11.963 1.00 83.44 96 PHE A O 1
ATOM 798 N N . ARG A 1 97 ? -12.369 3.634 12.953 1.00 79.69 97 ARG A N 1
ATOM 799 C CA . ARG A 1 97 ? -11.632 3.968 11.736 1.00 79.69 97 ARG A CA 1
ATOM 800 C C . ARG A 1 97 ? -10.215 3.414 11.855 1.00 79.69 97 ARG A C 1
ATOM 802 O O . ARG A 1 97 ? -9.409 3.986 12.578 1.00 79.69 97 ARG A O 1
ATOM 809 N N . PRO A 1 98 ? -9.884 2.326 11.138 1.00 76.00 98 PRO A N 1
ATOM 810 C CA . PRO A 1 98 ? -8.537 1.751 11.154 1.00 76.00 98 PRO A CA 1
ATOM 811 C C . PRO A 1 98 ? -7.447 2.723 10.679 1.00 76.00 98 PRO A C 1
ATOM 813 O O . PRO A 1 98 ? -6.279 2.513 10.967 1.00 76.00 98 PRO A O 1
ATOM 816 N N . GLU A 1 99 ? -7.837 3.754 9.925 1.00 77.00 99 GLU A N 1
ATOM 817 C CA . GLU A 1 99 ? -6.957 4.780 9.352 1.00 77.00 99 GLU A CA 1
ATOM 818 C C . GLU A 1 99 ? -6.439 5.780 10.395 1.00 77.00 99 GLU A C 1
ATOM 820 O O . GLU A 1 99 ? -5.400 6.388 10.169 1.00 77.00 99 GLU A O 1
ATOM 825 N N . ASP A 1 100 ? -7.119 5.911 11.538 1.00 75.06 100 ASP A N 1
ATOM 826 C CA . ASP A 1 100 ? -6.735 6.835 12.614 1.00 75.06 100 ASP A CA 1
ATOM 827 C C . ASP A 1 100 ? -5.662 6.230 13.547 1.00 75.06 100 ASP A C 1
ATOM 829 O O . ASP A 1 100 ? -5.249 6.858 14.522 1.00 75.06 100 ASP A O 1
ATOM 833 N N . PHE A 1 101 ? -5.221 4.995 13.275 1.00 71.56 101 PHE A N 1
ATOM 834 C CA . PHE A 1 101 ? -4.225 4.281 14.069 1.00 71.56 101 PHE A CA 1
ATOM 835 C C . PHE A 1 101 ? -2.878 4.240 13.347 1.00 71.56 101 PHE A C 1
ATOM 837 O O . PHE A 1 101 ? -2.759 3.614 12.295 1.00 71.56 101 PHE A O 1
ATOM 844 N N . ASP A 1 102 ? -1.848 4.816 13.972 1.00 69.19 102 ASP A N 1
ATOM 845 C CA . ASP A 1 102 ? -0.457 4.697 13.506 1.00 69.19 102 ASP A CA 1
ATOM 846 C C . ASP A 1 102 ? 0.018 3.232 13.515 1.00 69.19 102 ASP A C 1
ATOM 848 O O . ASP A 1 102 ? 0.723 2.783 12.613 1.00 69.19 102 ASP A O 1
ATOM 852 N N . GLU A 1 103 ? -0.426 2.457 14.513 1.00 74.69 103 GLU A N 1
ATOM 853 C CA . GLU A 1 103 ? -0.186 1.018 14.615 1.00 74.69 103 GLU A CA 1
ATOM 854 C C . GLU A 1 103 ? -1.446 0.267 15.062 1.00 74.69 103 GLU A C 1
ATOM 856 O O . GLU A 1 103 ? -2.054 0.557 16.101 1.00 74.69 103 GLU A O 1
ATOM 861 N N . ILE A 1 104 ? -1.810 -0.765 14.299 1.00 75.31 104 ILE A N 1
ATOM 862 C CA . ILE A 1 104 ? -2.918 -1.671 14.614 1.00 75.31 104 ILE A CA 1
ATOM 863 C C . ILE A 1 104 ? -2.351 -2.830 15.436 1.00 75.31 104 ILE A C 1
ATOM 865 O O . ILE A 1 104 ? -1.875 -3.829 14.895 1.00 75.31 104 ILE A O 1
ATOM 869 N N . ASN A 1 105 ? -2.367 -2.678 16.759 1.00 80.31 105 ASN A N 1
ATOM 870 C CA . ASN A 1 105 ? -1.930 -3.692 17.709 1.00 80.31 105 ASN A CA 1
ATOM 871 C C . ASN A 1 105 ? -2.980 -3.863 18.822 1.00 80.31 105 ASN A C 1
ATOM 873 O O . ASN A 1 105 ? -3.886 -3.047 18.994 1.00 80.31 105 ASN A O 1
ATOM 877 N N . THR A 1 106 ? -2.881 -4.941 19.599 1.00 78.56 106 THR A N 1
ATOM 878 C CA . THR A 1 106 ? -3.874 -5.253 20.641 1.00 78.56 106 THR A CA 1
ATOM 879 C C . THR A 1 106 ? -3.989 -4.143 21.692 1.00 78.56 106 THR A C 1
ATOM 881 O O . THR A 1 106 ? -5.071 -3.889 22.215 1.00 78.56 106 THR A O 1
ATOM 884 N N . GLN A 1 107 ? -2.890 -3.448 21.998 1.00 82.12 107 GLN A N 1
ATOM 885 C CA . GLN A 1 107 ? -2.889 -2.373 22.991 1.00 82.12 107 GLN A CA 1
ATOM 886 C C . GLN A 1 107 ? -3.622 -1.126 22.489 1.00 82.12 107 GLN A C 1
ATOM 888 O O . GLN A 1 107 ? -4.375 -0.522 23.253 1.00 82.12 107 GLN A O 1
ATOM 893 N N . SER A 1 108 ? -3.424 -0.738 21.226 1.00 80.00 108 SER A N 1
ATOM 894 C CA . SER A 1 108 ? -4.083 0.424 20.629 1.00 80.00 108 SER A CA 1
ATOM 895 C C . SER A 1 108 ? -5.5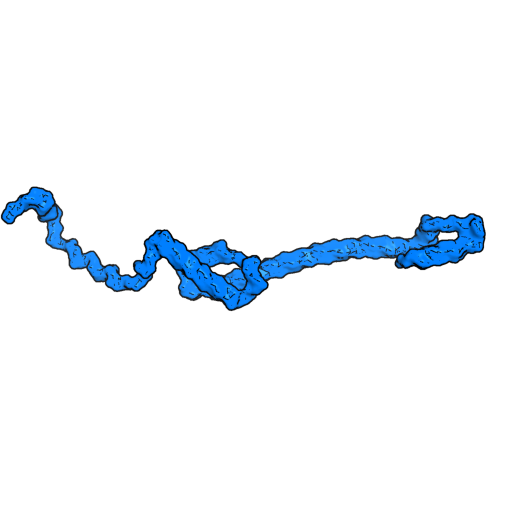86 0.193 20.484 1.00 80.00 108 SER A C 1
ATOM 897 O O . SER A 1 108 ? -6.374 1.071 20.839 1.00 80.00 108 SER A O 1
ATOM 899 N N . ILE A 1 109 ? -5.994 -1.020 20.101 1.00 82.31 109 ILE A N 1
ATOM 900 C CA . ILE A 1 109 ? -7.406 -1.417 20.027 1.00 82.31 109 ILE A CA 1
ATOM 901 C C . ILE A 1 109 ? -8.057 -1.427 21.415 1.00 82.31 109 ILE A C 1
ATOM 903 O O . ILE A 1 109 ? -9.142 -0.873 21.581 1.00 82.31 109 ILE A O 1
ATOM 907 N N . ASN A 1 110 ? -7.392 -1.967 22.440 1.00 82.00 110 ASN A N 1
ATOM 908 C CA . ASN A 1 110 ? -7.935 -1.960 23.802 1.00 82.00 110 ASN A CA 1
ATOM 909 C C . ASN A 1 110 ? -8.086 -0.536 24.361 1.00 82.00 110 ASN A C 1
ATOM 911 O O . ASN A 1 110 ? -9.134 -0.207 24.916 1.00 82.00 110 ASN A O 1
ATOM 915 N N . LYS A 1 111 ? -7.089 0.337 24.156 1.00 83.81 111 LYS A N 1
ATOM 916 C CA . LYS A 1 111 ? -7.187 1.760 24.532 1.00 83.81 111 LYS A CA 1
ATOM 917 C C . LYS A 1 111 ? -8.347 2.455 23.824 1.00 83.81 111 LYS A C 1
ATOM 919 O O . LYS A 1 111 ? -9.063 3.238 24.445 1.00 83.81 111 LYS A O 1
ATOM 924 N N . TYR A 1 112 ? -8.554 2.160 22.541 1.00 84.62 112 TYR A N 1
ATOM 925 C CA . TYR A 1 112 ? -9.689 2.685 21.791 1.00 84.62 112 TYR A CA 1
ATOM 926 C C . TYR A 1 112 ? -11.020 2.232 22.395 1.00 84.62 112 TYR A C 1
ATOM 928 O O . TYR A 1 112 ? -11.882 3.068 22.663 1.00 84.62 112 TYR A O 1
ATOM 936 N N . ILE A 1 113 ? -11.181 0.938 22.675 1.00 83.94 113 ILE A N 1
ATOM 937 C CA . ILE A 1 113 ? -12.400 0.397 23.290 1.00 83.94 113 ILE A CA 1
ATOM 938 C C . ILE A 1 113 ? -12.681 1.076 24.638 1.00 83.94 113 ILE A C 1
ATOM 940 O O . ILE A 1 113 ? -13.815 1.486 24.887 1.00 83.94 113 ILE A O 1
ATOM 944 N N . GLU A 1 114 ? -11.670 1.249 25.492 1.00 83.56 114 GLU A N 1
ATOM 945 C CA . GLU A 1 114 ? -11.830 1.920 26.787 1.00 83.56 114 GLU A CA 1
ATOM 946 C C . GLU A 1 114 ? -12.245 3.387 26.651 1.00 83.56 114 GLU A C 1
ATOM 948 O O . GLU A 1 114 ? -13.169 3.831 27.338 1.00 83.56 114 GLU A O 1
ATOM 953 N N . ASN A 1 115 ? -11.602 4.138 25.754 1.00 84.62 115 ASN A N 1
ATOM 954 C CA . ASN A 1 115 ? -11.951 5.536 25.506 1.00 84.62 115 ASN A CA 1
ATOM 955 C C . ASN A 1 115 ? -13.378 5.656 24.967 1.00 84.62 115 ASN A C 1
ATOM 957 O O . ASN A 1 115 ? -14.178 6.430 25.486 1.00 84.62 115 ASN A O 1
ATOM 961 N N . THR A 1 116 ? -13.739 4.814 24.001 1.00 82.38 116 THR A N 1
ATOM 962 C CA . THR A 1 116 ? -15.074 4.835 23.393 1.00 82.38 116 THR A CA 1
ATOM 963 C C . THR A 1 116 ? -16.156 4.397 24.389 1.00 82.38 116 THR A C 1
ATOM 965 O O . THR A 1 116 ? -17.283 4.887 24.344 1.00 82.38 116 THR A O 1
ATOM 968 N N . LYS A 1 117 ? -15.826 3.514 25.344 1.00 81.62 117 LYS A N 1
ATOM 969 C CA . LYS A 1 117 ? -16.717 3.141 26.453 1.00 81.62 117 LYS A CA 1
ATOM 970 C C . LYS A 1 117 ? -16.964 4.316 27.405 1.00 81.62 117 LYS A C 1
ATOM 972 O O . LYS A 1 117 ? -18.100 4.500 27.838 1.00 81.62 117 LYS A O 1
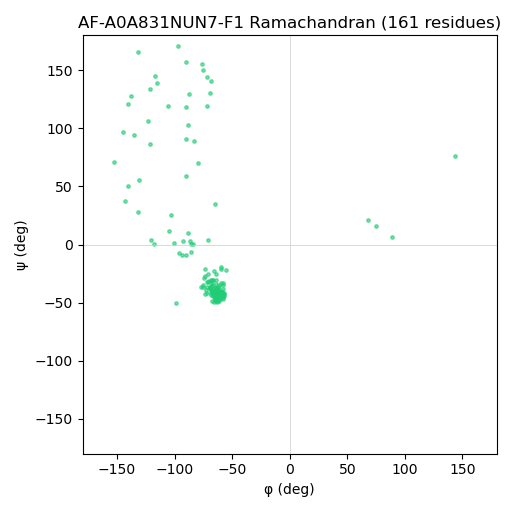ATOM 977 N N . LYS A 1 118 ? -15.937 5.117 27.710 1.00 84.19 118 LYS A N 1
ATOM 978 C CA . LYS A 1 118 ? -16.089 6.349 28.505 1.00 84.19 118 LYS A CA 1
ATOM 979 C C . LYS A 1 118 ? -16.958 7.369 27.777 1.00 84.19 118 LYS A C 1
ATOM 981 O O . LYS A 1 118 ? -17.916 7.855 28.366 1.00 84.19 118 LYS A O 1
ATOM 986 N N . GLU A 1 119 ? -16.712 7.593 26.487 1.00 82.94 119 GLU A N 1
ATOM 987 C CA . GLU A 1 119 ? -17.552 8.469 25.658 1.00 82.94 119 GLU A CA 1
ATOM 988 C C . GLU A 1 119 ? -19.011 7.998 25.612 1.00 82.94 119 GLU A C 1
ATOM 990 O O . GLU A 1 119 ? -19.939 8.804 25.694 1.00 82.94 119 GLU A O 1
ATOM 995 N N . TYR A 1 120 ? -19.244 6.687 25.506 1.00 81.38 120 TYR A N 1
ATOM 996 C CA . TYR A 1 120 ? -20.592 6.125 25.557 1.00 81.38 120 TYR A CA 1
ATOM 997 C C . TYR A 1 120 ? -21.270 6.397 26.908 1.00 81.38 120 TYR A C 1
ATOM 999 O O . TYR A 1 120 ? -22.434 6.783 26.942 1.00 81.38 120 TYR A O 1
ATOM 1007 N N . ALA A 1 121 ? -20.552 6.243 28.024 1.00 79.69 121 ALA A N 1
ATOM 1008 C CA . ALA A 1 121 ? -21.087 6.538 29.354 1.00 79.69 121 ALA A CA 1
ATOM 1009 C C . ALA A 1 121 ? -21.376 8.038 29.551 1.00 79.69 121 ALA A C 1
ATOM 1011 O O . ALA A 1 121 ? -22.409 8.405 30.105 1.00 79.69 121 ALA A O 1
ATOM 1012 N N . GLU A 1 122 ? -20.500 8.920 29.071 1.00 80.56 122 GLU A N 1
ATOM 1013 C CA . GLU A 1 122 ? -20.698 10.374 29.126 1.00 80.56 122 GLU A CA 1
ATOM 1014 C C . GLU A 1 122 ? -21.889 10.819 28.275 1.00 80.56 122 GLU A C 1
ATOM 1016 O O . GLU A 1 122 ? -22.726 11.600 28.725 1.00 80.56 122 GLU A O 1
ATOM 1021 N N . THR A 1 123 ? -22.018 10.275 27.064 1.00 76.81 123 THR A N 1
ATOM 1022 C CA . THR A 1 123 ? -23.162 10.562 26.192 1.00 76.81 123 THR A CA 1
ATOM 1023 C C . THR A 1 123 ? -24.465 9.999 26.755 1.00 76.81 123 THR A C 1
ATOM 1025 O O . THR A 1 123 ? -25.467 10.706 26.751 1.00 76.81 123 THR A O 1
ATOM 1028 N N . ALA A 1 124 ? -24.470 8.790 27.323 1.00 73.00 124 ALA A N 1
ATOM 1029 C CA . ALA A 1 124 ? -25.646 8.234 27.998 1.00 73.00 124 ALA A CA 1
ATOM 1030 C C . ALA A 1 124 ? -26.125 9.126 29.160 1.00 73.00 124 ALA A C 1
ATOM 1032 O O . ALA A 1 124 ? -27.320 9.417 29.252 1.00 73.00 124 ALA A O 1
ATOM 1033 N N . LYS A 1 125 ? -25.194 9.650 29.970 1.00 73.62 125 LYS A N 1
ATOM 1034 C CA . LYS A 1 125 ? -25.494 10.615 31.043 1.00 73.62 125 LYS A CA 1
ATOM 1035 C C . LYS A 1 125 ? -26.083 11.921 30.510 1.00 73.62 125 LYS A C 1
ATOM 1037 O O . LYS A 1 125 ? -27.035 12.434 31.090 1.00 73.62 125 LYS A O 1
ATOM 1042 N N . LEU A 1 126 ? -25.566 12.438 29.392 1.00 70.75 126 LEU A N 1
ATOM 1043 C CA . LEU A 1 126 ? -26.091 13.647 28.738 1.00 70.75 126 LEU A CA 1
ATOM 1044 C C . LEU A 1 126 ? -27.527 13.472 28.217 1.00 70.75 126 LEU A C 1
ATOM 1046 O O . LEU A 1 126 ? -28.289 14.434 28.206 1.00 70.75 126 LEU A O 1
ATOM 1050 N N . PHE A 1 127 ? -27.913 12.257 27.824 1.00 70.88 127 PHE A N 1
ATOM 1051 C CA . PHE A 1 127 ? -29.279 11.928 27.402 1.00 70.88 127 PHE A CA 1
ATOM 1052 C C . PHE A 1 127 ? -30.202 11.507 28.560 1.00 70.88 127 PHE A C 1
ATOM 1054 O O . PHE A 1 127 ? -31.320 11.057 28.315 1.00 70.88 127 PHE A O 1
ATOM 1061 N N . GLY A 1 128 ? -29.769 11.666 29.816 1.00 56.06 128 GLY A N 1
ATOM 1062 C CA . GLY A 1 128 ? -30.587 11.374 30.995 1.00 56.06 128 GLY A CA 1
ATOM 1063 C C . GLY A 1 128 ? -30.759 9.883 31.295 1.00 56.06 128 GLY A C 1
ATOM 1064 O O . GLY A 1 128 ? -31.635 9.520 32.074 1.00 56.06 128 GLY A O 1
ATOM 1065 N N . ILE A 1 129 ? -29.932 9.015 30.705 1.00 60.19 129 ILE A N 1
ATOM 1066 C CA . ILE A 1 129 ? -29.829 7.613 31.113 1.00 60.19 129 ILE A CA 1
ATOM 1067 C C . ILE A 1 129 ? -28.871 7.591 32.306 1.00 60.19 129 ILE A C 1
ATOM 1069 O O . ILE A 1 129 ? -27.653 7.522 32.144 1.00 60.19 129 ILE A O 1
ATOM 1073 N N . THR A 1 130 ? -29.408 7.749 33.512 1.00 47.44 130 THR A N 1
ATOM 1074 C CA . THR A 1 130 ? -28.659 7.513 34.749 1.00 47.44 130 THR A CA 1
ATOM 1075 C C . THR A 1 130 ? -28.437 6.012 34.930 1.00 47.44 130 THR A C 1
ATOM 1077 O O . THR A 1 130 ? -29.305 5.212 34.585 1.00 47.44 130 THR A O 1
ATOM 1080 N N . ASP A 1 131 ? -27.272 5.635 35.466 1.00 46.47 131 ASP A N 1
ATOM 1081 C CA . ASP A 1 131 ? -26.838 4.259 35.774 1.00 46.47 131 ASP A CA 1
ATOM 1082 C C . ASP A 1 131 ? -27.691 3.568 36.876 1.00 46.47 131 ASP A C 1
ATOM 1084 O O . ASP A 1 131 ? -27.181 2.779 37.665 1.00 46.47 131 ASP A O 1
ATOM 1088 N N . ASP A 1 132 ? -28.998 3.826 36.950 1.00 42.16 132 ASP A N 1
ATOM 1089 C CA . ASP A 1 132 ? -29.933 3.101 37.817 1.00 42.16 132 ASP A CA 1
ATOM 1090 C C . ASP A 1 132 ? -30.510 1.893 37.069 1.00 42.16 132 ASP A C 1
ATOM 1092 O O . ASP A 1 132 ? -31.715 1.762 36.855 1.00 42.16 132 ASP A O 1
ATOM 1096 N N . ALA A 1 133 ? -29.631 0.998 36.631 1.00 47.06 133 ALA A N 1
ATOM 1097 C CA . ALA A 1 133 ? -30.022 -0.291 36.075 1.00 47.06 133 ALA A CA 1
ATOM 1098 C C . ALA A 1 133 ? -29.065 -1.390 36.540 1.00 47.06 133 ALA A C 1
ATOM 1100 O O . ALA A 1 133 ? -28.554 -2.142 35.727 1.00 47.06 133 ALA A O 1
ATOM 1101 N N . ASP A 1 134 ? -28.829 -1.460 37.852 1.00 43.88 134 ASP A N 1
ATOM 1102 C CA . ASP A 1 134 ? -28.393 -2.681 38.537 1.00 43.88 134 ASP A CA 1
ATOM 1103 C C . ASP A 1 134 ? -28.850 -2.636 40.005 1.00 43.88 134 ASP A C 1
ATOM 1105 O O . ASP A 1 134 ? -28.077 -2.472 40.947 1.00 43.88 134 ASP A O 1
ATOM 1109 N N . ASN A 1 135 ? -30.161 -2.774 40.215 1.00 38.91 135 ASN A N 1
ATOM 1110 C CA . ASN A 1 135 ? -30.669 -3.343 41.460 1.00 38.91 135 ASN A CA 1
ATOM 1111 C C . ASN A 1 135 ? -31.781 -4.356 41.133 1.00 38.91 135 ASN A C 1
ATOM 1113 O O . ASN A 1 135 ? -32.933 -3.955 40.954 1.00 38.91 135 ASN A O 1
ATOM 1117 N N . PRO A 1 136 ? -31.461 -5.659 41.023 1.00 43.47 136 PRO A N 1
ATOM 1118 C CA . PRO A 1 136 ? -32.427 -6.695 40.656 1.00 43.47 136 PRO A CA 1
ATOM 1119 C C . PRO A 1 136 ? -33.472 -7.012 41.746 1.00 43.47 136 PRO A C 1
ATOM 1121 O O . PRO A 1 136 ? -34.311 -7.884 41.534 1.00 43.47 136 PRO A O 1
ATOM 1124 N N . ASP A 1 137 ? -33.483 -6.305 42.884 1.00 40.69 137 ASP A N 1
ATOM 1125 C CA . ASP A 1 137 ? -34.397 -6.585 44.006 1.00 40.69 137 ASP A CA 1
ATOM 1126 C C . ASP A 1 137 ? -35.627 -5.662 44.116 1.00 40.69 137 ASP A C 1
ATOM 1128 O O . ASP A 1 137 ? -36.452 -5.847 45.013 1.00 40.69 137 ASP A O 1
ATOM 1132 N N . LYS A 1 138 ? -35.828 -4.688 43.214 1.00 38.88 138 LYS A N 1
ATOM 1133 C CA . LYS A 1 138 ? -36.995 -3.779 43.307 1.00 38.88 138 LYS A CA 1
ATOM 1134 C C . LYS A 1 138 ? -38.265 -4.222 42.573 1.00 38.88 138 LYS A C 1
ATOM 1136 O O . LYS A 1 138 ? -39.320 -3.654 42.850 1.00 38.88 138 LYS A O 1
ATOM 1141 N N . ASP A 1 139 ? -38.216 -5.277 41.760 1.00 38.75 139 ASP A N 1
ATOM 1142 C CA . ASP A 1 139 ? -39.393 -5.763 41.012 1.00 38.75 139 ASP A CA 1
ATOM 1143 C C . ASP A 1 139 ? -40.201 -6.863 41.723 1.00 38.75 139 ASP A C 1
ATOM 1145 O O . ASP A 1 139 ? -41.198 -7.341 41.191 1.00 38.75 139 ASP A O 1
ATOM 1149 N N . LYS A 1 140 ? -39.848 -7.252 42.958 1.00 42.75 140 LYS A N 1
ATOM 1150 C CA . LYS A 1 140 ? -40.611 -8.264 43.724 1.00 42.75 140 LYS A CA 1
ATOM 1151 C C . LYS A 1 140 ? -41.477 -7.722 44.861 1.00 42.75 140 LYS A C 1
ATOM 1153 O O . LYS A 1 140 ? -41.996 -8.510 45.649 1.00 42.75 140 LYS A O 1
ATOM 1158 N N . GLN A 1 141 ? -41.683 -6.407 44.958 1.00 40.75 141 GLN A N 1
ATOM 1159 C CA . GLN A 1 141 ? -42.439 -5.824 46.077 1.00 40.75 141 GLN A CA 1
ATOM 1160 C C . GLN A 1 141 ? -43.528 -4.816 45.686 1.00 40.75 141 GLN A C 1
ATOM 1162 O O . GLN A 1 141 ? -43.877 -3.952 46.487 1.00 40.75 141 GLN A O 1
ATOM 1167 N N . LYS A 1 142 ? -44.110 -4.936 44.484 1.00 34.31 142 LYS A N 1
ATOM 1168 C CA . LYS A 1 142 ? -45.292 -4.140 44.091 1.00 34.31 142 LYS A CA 1
ATOM 1169 C C . LYS A 1 142 ? -46.552 -4.927 43.714 1.00 34.31 142 LYS A C 1
ATOM 1171 O O . LYS A 1 142 ? -47.563 -4.295 43.455 1.00 34.31 142 LYS A O 1
ATOM 1176 N N . ASP A 1 143 ? -46.553 -6.256 43.829 1.00 39.06 143 ASP A N 1
ATOM 1177 C CA . ASP A 1 143 ? -47.736 -7.082 43.506 1.00 39.06 143 ASP A CA 1
ATOM 1178 C C . ASP A 1 143 ? -48.514 -7.601 44.730 1.00 39.06 143 ASP A C 1
ATOM 1180 O O . ASP A 1 143 ? -49.189 -8.626 44.660 1.00 39.06 143 ASP A O 1
ATOM 1184 N N . LYS A 1 144 ? -48.439 -6.923 45.884 1.00 43.72 144 LYS A N 1
ATOM 1185 C CA . LYS A 1 144 ? -49.234 -7.301 47.071 1.00 43.72 144 LYS A CA 1
ATOM 1186 C C . LYS A 1 144 ? -49.753 -6.130 47.902 1.00 43.72 144 LYS A C 1
ATOM 1188 O O . LYS A 1 144 ? -49.778 -6.236 49.119 1.00 43.72 144 LYS A O 1
ATOM 1193 N N . ILE A 1 145 ? -50.174 -5.018 47.306 1.00 42.78 145 ILE A N 1
ATOM 1194 C CA . ILE A 1 145 ? -51.008 -4.051 48.041 1.00 42.78 145 ILE A CA 1
ATOM 1195 C C . ILE A 1 145 ? -52.011 -3.445 47.063 1.00 42.78 145 ILE A C 1
ATOM 1197 O O . ILE A 1 145 ? -51.653 -2.552 46.306 1.00 42.78 145 ILE A O 1
ATOM 1201 N N . ASN A 1 146 ? -53.223 -4.004 47.068 1.00 42.72 146 ASN A N 1
ATOM 1202 C CA . ASN A 1 146 ? -54.519 -3.431 46.668 1.00 42.72 146 ASN A CA 1
ATOM 1203 C C . ASN A 1 146 ? -55.363 -4.512 45.989 1.00 42.72 146 ASN A C 1
ATOM 1205 O O . ASN A 1 146 ? -55.489 -4.552 44.769 1.00 42.72 146 ASN A O 1
ATOM 1209 N N . GLN A 1 147 ? -55.920 -5.413 46.800 1.00 43.44 147 GLN A N 1
ATOM 1210 C CA . GLN A 1 147 ? -56.982 -6.318 46.356 1.00 43.44 147 GLN A CA 1
ATOM 1211 C C . GLN A 1 147 ? -58.310 -6.146 47.105 1.00 43.44 147 GLN A C 1
ATOM 1213 O O . GLN A 1 147 ? -59.265 -6.801 46.720 1.00 43.44 147 GLN A O 1
ATOM 1218 N N . ASP A 1 148 ? -58.428 -5.228 48.071 1.00 48.19 148 ASP A N 1
ATOM 1219 C CA . ASP A 1 148 ? -59.640 -5.124 48.902 1.00 48.19 148 ASP A CA 1
ATOM 1220 C C . ASP A 1 148 ? -60.183 -3.693 49.018 1.00 48.19 148 ASP A C 1
ATOM 1222 O O . ASP A 1 148 ? -60.346 -3.176 50.119 1.00 48.19 148 ASP A O 1
ATOM 1226 N N . LYS A 1 149 ? -60.467 -3.032 47.893 1.00 52.09 149 LYS A N 1
ATOM 1227 C CA . LYS A 1 149 ? -61.429 -1.919 47.881 1.00 52.09 149 LYS A CA 1
ATOM 1228 C C . LYS A 1 149 ? -62.274 -1.996 46.623 1.00 52.09 149 LYS A C 1
ATOM 1230 O O . LYS A 1 149 ? -61.749 -2.006 45.510 1.00 52.09 149 LYS A O 1
ATOM 1235 N N . THR A 1 150 ? -63.584 -2.110 46.798 1.00 62.28 150 THR A N 1
ATOM 1236 C CA . THR A 1 150 ? -64.528 -2.107 45.680 1.00 62.28 150 THR A CA 1
ATOM 1237 C C . THR A 1 150 ? -64.704 -0.689 45.127 1.00 62.28 150 THR A C 1
ATOM 1239 O O . THR A 1 150 ? -64.628 0.270 45.895 1.00 62.28 150 THR A O 1
ATOM 1242 N N . PRO A 1 151 ? -64.997 -0.530 43.820 1.00 59.69 151 PRO A N 1
ATOM 1243 C CA . PRO A 1 151 ? -65.069 0.776 43.146 1.00 59.69 151 PRO A CA 1
ATOM 1244 C C . PRO A 1 151 ? -66.033 1.789 43.786 1.00 59.69 151 PRO A C 1
ATOM 1246 O O . PRO A 1 151 ? -65.900 2.994 43.587 1.00 59.69 151 PRO A O 1
ATOM 1249 N N . GLU A 1 152 ? -67.008 1.304 44.554 1.00 54.84 152 GLU A N 1
ATOM 1250 C CA . GLU A 1 152 ? -67.972 2.132 45.281 1.00 54.84 152 GLU A CA 1
ATOM 1251 C C . GLU A 1 152 ? -67.340 2.879 46.469 1.00 54.84 152 GLU A C 1
ATOM 1253 O O . GLU A 1 152 ? -67.722 4.015 46.745 1.00 54.84 152 GLU A O 1
ATOM 1258 N N . GLU A 1 153 ? -66.327 2.303 47.126 1.00 55.94 153 GLU A N 1
ATOM 1259 C CA . GLU A 1 153 ? -65.646 2.927 48.270 1.00 55.94 153 GLU A CA 1
ATOM 1260 C C . GLU A 1 153 ? -64.700 4.055 47.832 1.00 55.94 153 GLU A C 1
ATOM 1262 O O . GLU A 1 153 ? -64.648 5.097 48.483 1.00 55.94 153 GLU A O 1
ATOM 1267 N N . GLU A 1 154 ? -64.019 3.914 46.687 1.00 58.31 154 GLU A N 1
ATOM 1268 C CA . GLU A 1 154 ? -63.202 4.997 46.109 1.00 58.31 154 GLU A CA 1
ATOM 1269 C C . GLU A 1 154 ? -64.062 6.176 45.619 1.00 58.31 154 GLU A C 1
ATOM 1271 O O . GLU A 1 154 ? -63.649 7.335 45.713 1.00 58.31 154 GLU A O 1
ATOM 1276 N N . ALA A 1 155 ? -65.280 5.909 45.134 1.00 56.34 155 ALA A N 1
ATOM 1277 C CA . ALA A 1 155 ? -66.198 6.952 44.680 1.00 56.34 155 ALA A CA 1
ATOM 1278 C C . ALA A 1 155 ? -66.783 7.779 45.842 1.00 56.34 155 ALA A C 1
ATOM 1280 O O . ALA A 1 155 ? -66.955 8.994 45.711 1.00 56.34 155 ALA A O 1
ATOM 1281 N N . LEU A 1 156 ? -67.057 7.146 46.987 1.00 59.50 156 LEU A N 1
ATOM 1282 C CA . LEU A 1 156 ? -67.544 7.821 48.196 1.00 59.50 156 LEU A CA 1
ATOM 1283 C C . LEU A 1 156 ? -66.467 8.708 48.839 1.00 59.50 156 LEU A C 1
ATOM 1285 O O . LEU A 1 156 ? -66.769 9.820 49.277 1.00 59.50 156 LEU A O 1
ATOM 1289 N N . GLU A 1 157 ? -65.205 8.271 48.816 1.00 62.38 157 GLU A N 1
ATOM 1290 C CA . GLU A 1 157 ? -64.066 9.040 49.333 1.00 62.38 157 GLU A CA 1
ATOM 1291 C C . GLU A 1 157 ? -63.772 10.285 48.467 1.00 62.38 157 GLU A C 1
ATOM 1293 O O . GLU A 1 157 ? -63.468 11.359 48.992 1.00 62.38 157 GLU A O 1
ATOM 1298 N N . LEU A 1 158 ? -63.958 10.184 47.143 1.00 59.12 158 LEU A N 1
ATOM 1299 C CA . LEU A 1 158 ? -63.811 11.301 46.198 1.00 59.12 158 LEU A CA 1
ATOM 1300 C C . LEU A 1 158 ? -64.961 12.321 46.251 1.00 59.12 158 LEU A C 1
ATOM 1302 O O . LEU A 1 158 ? -64.741 13.494 45.949 1.00 59.12 158 LEU A O 1
ATOM 1306 N N . MET A 1 159 ? -66.172 11.911 46.646 1.00 55.84 159 MET A N 1
ATOM 1307 C CA . MET A 1 159 ? -67.321 12.820 46.801 1.00 55.84 159 MET A CA 1
ATOM 1308 C C . MET A 1 159 ? -67.390 13.517 48.169 1.00 55.84 159 MET A C 1
ATOM 1310 O O . MET A 1 159 ? -68.277 14.341 48.389 1.00 55.84 159 MET A O 1
ATOM 1314 N N . GLY A 1 160 ? -66.440 13.255 49.074 1.00 52.06 160 GLY A N 1
ATOM 1315 C CA . GLY A 1 160 ? -66.274 14.019 50.313 1.00 52.06 160 GLY A CA 1
ATOM 1316 C C . GLY A 1 160 ? -67.404 13.860 51.335 1.00 52.06 160 GLY A C 1
ATOM 1317 O O . GLY A 1 160 ? -67.553 14.715 52.209 1.00 52.06 160 GLY A O 1
ATOM 1318 N N . VAL A 1 161 ? -68.191 12.784 51.258 1.00 52.38 161 VAL A N 1
ATOM 1319 C CA . VAL A 1 161 ? -69.193 12.460 52.279 1.00 52.38 161 VAL A CA 1
ATOM 1320 C C . VAL A 1 161 ? -68.510 11.611 53.347 1.00 52.38 161 VAL A C 1
ATOM 1322 O O . VAL A 1 161 ? -68.244 10.432 53.140 1.00 52.38 161 VAL A O 1
ATOM 1325 N N . LYS A 1 162 ? -68.183 12.231 54.482 1.00 42.50 162 LYS A N 1
ATOM 1326 C CA . LYS A 1 162 ? -67.823 11.501 55.701 1.00 42.50 162 LYS A CA 1
ATOM 1327 C C . LYS A 1 162 ? -69.101 11.191 56.477 1.00 42.50 162 LYS A C 1
ATOM 1329 O O . LYS A 1 162 ? -69.878 12.116 56.716 1.00 42.50 162 LYS A O 1
ATOM 1334 N N . GLU A 1 163 ? -69.284 9.934 56.877 1.00 41.19 163 GLU A N 1
ATOM 1335 C CA . GLU A 1 163 ? -69.998 9.632 58.128 1.00 41.19 163 GLU A CA 1
ATOM 1336 C C . GLU A 1 163 ? -69.111 9.985 59.330 1.00 41.19 163 GLU A C 1
ATOM 1338 O O . GLU A 1 163 ? -67.872 9.787 59.241 1.00 41.19 163 GLU A O 1
#

Foldseek 3Di:
DDPVVVVVVQVVVPPDPPDRDDVVNLCVDPVSVVVVVVVVVVVVVVVVVVVVVVVVVVVVVVVVVVVLVVLLVVLLVVVCPPDDDPVLSVQLVVPDDSVVDPDRDNVVSVVSSVVSVVVVVVVCVVVVNDPPPPDPPPPPPDPPPDDDDDPVNVVCVVVPDDD

Mean predicted aligned error: 17.98 Å

Solvent-accessible surface area (backbone atoms only — not comparable to full-atom values): 10020 Å² total; per-residue (Å²): 137,54,74,68,57,55,55,48,52,52,52,68,70,37,80,46,96,85,51,80,78,49,74,66,54,44,50,69,31,88,68,53,19,52,54,52,52,51,48,50,53,48,50,51,51,46,52,57,48,52,51,52,46,56,52,49,50,52,52,48,54,50,49,53,50,52,49,50,44,48,52,44,47,54,52,49,57,59,66,56,70,71,96,61,54,73,67,56,51,53,53,48,61,73,69,62,57,70,84,81,44,96,59,88,44,74,67,53,53,50,52,48,53,54,52,51,50,50,52,49,53,54,51,36,47,75,73,68,54,66,90,83,80,82,69,92,76,70,85,81,78,73,91,82,82,86,88,86,78,59,77,68,59,62,51,42,64,73,69,68,69,76,131

pLDDT: mean 72.78, std 15.34, range [34.31, 94.62]